Protein AF-A0A9W4T6C5-F1 (afdb_monomer_lite)

Foldseek 3Di:
DVVVCVVVDLDDPVQVVVVVVVVDDPVRSSVVSDDAADQVVQPPDPVSVVDPDDDDQVSRADPVPGRDDPVNVVVNRVD

Organism: NCBI:txid1117311

Radius of gyration: 15.52 Å; chains: 1; bounding box: 36×26×36 Å

Sequence (79 aa):
LASLTKNLGDNHPITTKYFKKQGYSSEQISLAYHKGIFPHEFIDSHNRFKETELPLINEFHSVLRGKISQEDYNHAQNV

Secondary structure (DSSP, 8-state):
-HHHHHTT-S--HHHHHHHHHTT--HHHHHHHH------TTT--STTGGG-SSPPPTTT-EETTTEEPPHHHHHHHHT-

pLDDT: mean 84.41, std 12.59, range [46.5, 96.81]

Structure (mmCIF, N/CA/C/O backbone):
data_AF-A0A9W4T6C5-F1
#
_entry.id   AF-A0A9W4T6C5-F1
#
loop_
_atom_site.group_PDB
_atom_site.id
_atom_site.type_symbol
_atom_site.label_atom_id
_atom_site.label_alt_id
_atom_site.label_comp_id
_atom_site.label_asym_id
_atom_site.label_entity_id
_atom_site.label_seq_id
_atom_site.pdbx_PDB_ins_code
_atom_site.Cartn_x
_atom_site.Cartn_y
_atom_site.Cartn_z
_atom_site.occupancy
_atom_site.B_iso_or_equiv
_atom_site.auth_seq_id
_atom_site.auth_comp_id
_atom_site.auth_asym_id
_atom_site.auth_atom_id
_atom_site.pdbx_PDB_model_num
ATOM 1 N N . LEU A 1 1 ? 7.589 16.286 0.960 1.00 46.50 1 LEU A N 1
ATOM 2 C CA . LEU A 1 1 ? 6.186 15.927 0.636 1.00 46.50 1 LEU A CA 1
ATOM 3 C C . LEU A 1 1 ? 5.487 15.064 1.695 1.00 46.50 1 LEU A C 1
ATOM 5 O O . LEU A 1 1 ? 4.301 15.288 1.892 1.00 46.50 1 LEU A O 1
ATOM 9 N N . ALA A 1 2 ? 6.190 14.226 2.478 1.00 48.00 2 ALA A N 1
ATOM 10 C CA . ALA A 1 2 ? 5.636 13.584 3.692 1.00 48.00 2 ALA A CA 1
ATOM 11 C C . ALA A 1 2 ? 4.934 14.562 4.674 1.00 48.00 2 ALA A C 1
ATOM 13 O O . ALA A 1 2 ? 4.043 14.178 5.426 1.00 48.00 2 ALA A O 1
ATOM 14 N N . SER A 1 3 ? 5.298 15.851 4.618 1.00 48.78 3 SER A N 1
ATOM 15 C CA . SER A 1 3 ? 4.682 16.949 5.376 1.00 48.78 3 SER A CA 1
ATOM 16 C C . SER A 1 3 ? 3.200 17.202 5.035 1.00 48.78 3 SER A C 1
ATOM 18 O O . SER A 1 3 ? 2.429 17.540 5.927 1.00 48.78 3 SER A O 1
ATOM 20 N N . LEU A 1 4 ? 2.759 16.994 3.784 1.00 49.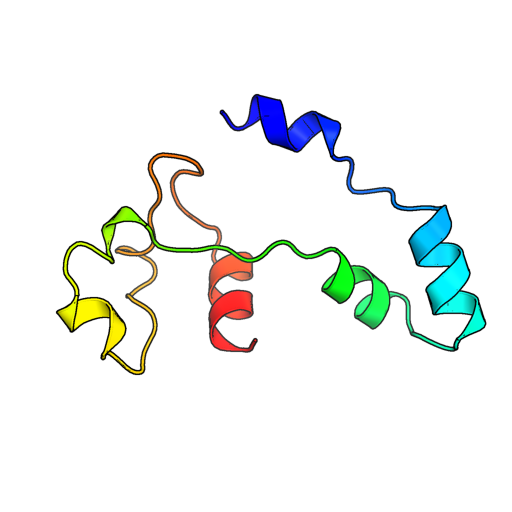53 4 LEU A N 1
ATOM 21 C CA . LEU A 1 4 ? 1.379 17.319 3.379 1.00 49.53 4 LEU A CA 1
ATOM 22 C C . LEU A 1 4 ? 0.357 16.307 3.913 1.00 49.53 4 LEU A C 1
ATOM 24 O O . LEU A 1 4 ? -0.741 16.684 4.314 1.00 49.53 4 LEU A O 1
ATOM 28 N N . THR A 1 5 ? 0.727 15.027 3.988 1.00 53.88 5 THR A N 1
ATOM 29 C CA . THR A 1 5 ? -0.135 13.975 4.545 1.00 53.88 5 THR A CA 1
ATOM 30 C C . THR A 1 5 ? -0.187 13.966 6.067 1.00 53.88 5 THR A C 1
ATOM 32 O O . THR A 1 5 ? -1.118 13.393 6.625 1.00 53.88 5 THR A O 1
ATOM 35 N N . LYS A 1 6 ? 0.758 14.628 6.743 1.00 58.53 6 LYS A N 1
ATOM 36 C CA . LYS A 1 6 ? 0.794 14.720 8.209 1.00 58.53 6 LYS A CA 1
ATOM 37 C C . LYS A 1 6 ? -0.437 15.434 8.784 1.00 58.53 6 LYS A C 1
ATOM 39 O O . LYS A 1 6 ? -0.878 15.101 9.877 1.00 58.53 6 LYS A O 1
ATOM 44 N N . ASN A 1 7 ? -1.023 16.363 8.026 1.00 55.19 7 ASN A N 1
ATOM 45 C CA . ASN A 1 7 ? -2.220 17.105 8.434 1.00 55.19 7 ASN A CA 1
ATOM 46 C C . ASN A 1 7 ? -3.527 16.324 8.240 1.00 55.19 7 ASN A C 1
ATOM 48 O O . ASN A 1 7 ? -4.567 16.768 8.714 1.00 55.19 7 ASN A O 1
ATOM 52 N N . LEU A 1 8 ? -3.492 15.182 7.542 1.00 60.69 8 LEU A N 1
ATOM 53 C CA . LEU A 1 8 ? -4.692 14.381 7.299 1.00 60.69 8 LEU A CA 1
ATOM 54 C C . LEU A 1 8 ? -5.117 13.547 8.511 1.00 60.69 8 LEU A C 1
ATOM 56 O O . LEU A 1 8 ? -6.263 13.127 8.491 1.00 60.69 8 LEU A O 1
ATOM 60 N N . GLY A 1 9 ? -4.243 13.380 9.519 1.00 64.50 9 GLY A N 1
ATOM 61 C CA . GLY A 1 9 ? -4.504 12.779 10.833 1.00 64.50 9 GLY A CA 1
ATOM 62 C C . GLY A 1 9 ? -5.145 11.387 10.811 1.00 64.50 9 GLY A C 1
ATOM 63 O O . GLY A 1 9 ? -6.221 11.200 10.272 1.00 64.50 9 GLY A O 1
ATOM 64 N N . ASP A 1 10 ? -4.578 10.412 11.516 1.00 70.06 10 ASP A N 1
ATOM 65 C CA . ASP A 1 10 ? -5.164 9.055 11.549 1.00 70.06 10 ASP A CA 1
ATOM 66 C C . ASP A 1 10 ? -6.426 8.960 12.436 1.00 70.06 10 ASP A C 1
ATOM 68 O O . ASP A 1 10 ? -7.009 7.894 12.636 1.00 70.06 10 ASP A O 1
ATOM 72 N N . ASN A 1 11 ? -6.869 10.093 12.988 1.00 74.31 11 ASN A N 1
ATOM 73 C CA . ASN A 1 11 ? -8.040 10.189 13.842 1.00 74.31 11 ASN A CA 1
ATOM 74 C C . ASN A 1 11 ? -9.238 10.750 13.064 1.00 74.31 11 ASN A C 1
ATOM 76 O O . ASN A 1 11 ? -9.365 11.960 12.871 1.00 74.31 11 ASN A O 1
ATOM 80 N N . HIS A 1 12 ? -10.158 9.865 12.681 1.00 85.31 12 HIS A N 1
ATOM 81 C CA . HIS A 1 12 ? -11.406 10.210 11.996 1.00 85.31 12 HIS A CA 1
ATOM 82 C C . HIS A 1 12 ? -12.623 9.975 12.915 1.00 85.31 12 HIS A C 1
ATOM 84 O O . HIS A 1 12 ? -13.348 8.991 12.754 1.00 85.31 12 HIS A O 1
ATOM 90 N N . PRO A 1 13 ? -12.889 10.847 13.908 1.00 88.56 13 PRO A N 1
ATOM 91 C CA . PRO A 1 13 ? -13.878 10.577 14.956 1.00 88.56 13 PRO A CA 1
ATOM 92 C C . PRO A 1 13 ? -15.314 10.477 14.426 1.00 88.56 13 PRO A C 1
ATOM 94 O O . PRO A 1 13 ? -16.095 9.653 14.906 1.00 88.56 13 PRO A O 1
ATOM 97 N N . ILE A 1 14 ? -15.664 11.287 13.421 1.00 91.00 14 ILE A N 1
ATOM 98 C CA . ILE A 1 14 ? -16.993 11.274 12.792 1.00 91.00 14 ILE A CA 1
ATOM 99 C C . ILE A 1 14 ? -17.207 9.945 12.061 1.00 91.00 14 ILE A C 1
ATOM 101 O O . ILE A 1 14 ? -18.183 9.241 12.327 1.00 91.00 14 ILE A O 1
ATOM 105 N N . THR A 1 15 ? -16.260 9.578 11.200 1.00 88.69 15 THR A N 1
ATOM 106 C CA . THR A 1 15 ? -16.299 8.353 10.398 1.00 88.69 15 THR A CA 1
ATOM 107 C C . THR A 1 15 ? -16.280 7.104 11.283 1.00 88.69 15 THR A C 1
ATOM 109 O O . THR A 1 15 ? -17.101 6.206 11.106 1.00 88.69 15 THR A O 1
ATOM 112 N N . THR A 1 16 ? -15.459 7.094 12.340 1.00 92.12 16 THR A N 1
ATOM 113 C CA . THR A 1 16 ? -15.372 5.973 13.288 1.00 92.12 16 THR A CA 1
ATOM 114 C C . THR A 1 16 ? -16.685 5.798 14.037 1.00 92.12 16 THR A C 1
ATOM 116 O O . THR A 1 16 ? -17.176 4.681 14.183 1.00 92.12 16 THR A O 1
ATOM 119 N N . LYS A 1 17 ? -17.295 6.897 14.500 1.00 94.56 17 LYS A N 1
ATOM 120 C CA . LYS A 1 17 ? -18.598 6.852 15.174 1.00 94.56 17 LYS A CA 1
ATOM 121 C C . LYS A 1 17 ? -19.695 6.340 14.242 1.00 94.56 17 LYS A C 1
ATOM 123 O O . LYS A 1 17 ? -20.556 5.587 14.693 1.00 94.56 17 LYS A O 1
ATOM 128 N N . TYR A 1 18 ? -19.679 6.751 12.975 1.00 94.62 18 TYR A N 1
ATOM 129 C CA . TYR A 1 18 ? -20.636 6.288 11.975 1.00 94.62 18 TYR A CA 1
ATOM 130 C C . TYR A 1 18 ? -20.521 4.775 11.753 1.00 94.62 18 TYR A C 1
ATOM 132 O O . TYR A 1 18 ? -21.503 4.066 11.956 1.00 94.62 18 TYR A O 1
ATOM 140 N N . PHE A 1 19 ? -19.327 4.259 11.451 1.00 94.50 19 PHE A N 1
ATOM 141 C CA . PHE A 1 19 ? -19.140 2.829 11.189 1.00 94.50 19 PHE A CA 1
ATOM 142 C C . PHE A 1 19 ? -19.378 1.948 12.420 1.00 94.50 19 PHE A C 1
ATOM 144 O O . PHE A 1 19 ? -20.012 0.901 12.301 1.00 94.50 19 PHE A O 1
ATOM 151 N N . LYS A 1 20 ? -18.995 2.393 13.626 1.00 95.31 20 LYS A N 1
ATOM 152 C CA . LYS A 1 20 ? -19.338 1.668 14.864 1.00 95.31 20 LYS A CA 1
ATOM 153 C C . LYS A 1 20 ? -20.850 1.521 15.049 1.00 95.31 20 LYS A C 1
ATOM 155 O O . LYS A 1 20 ? -21.313 0.456 15.439 1.00 95.31 20 LYS A O 1
ATOM 160 N N . LYS A 1 21 ? -21.636 2.563 14.742 1.00 96.81 21 LYS A N 1
ATOM 161 C CA . LYS A 1 21 ? -23.110 2.490 14.788 1.00 96.81 21 LYS A CA 1
ATOM 162 C C . LYS A 1 21 ? -23.693 1.505 13.774 1.00 96.81 21 LYS A C 1
ATOM 164 O O . LYS A 1 21 ? -24.779 0.994 14.007 1.00 96.81 21 LYS A O 1
ATOM 169 N N . GLN A 1 22 ? -22.993 1.269 12.668 1.00 96.12 22 GLN A N 1
ATOM 170 C CA . GLN A 1 22 ? -23.380 0.304 11.638 1.00 96.12 22 GLN A CA 1
ATOM 171 C C . GLN A 1 22 ? -22.901 -1.128 11.955 1.00 96.12 22 GLN A C 1
ATOM 173 O O . GLN A 1 22 ? -23.130 -2.029 11.159 1.00 96.12 22 GLN A O 1
ATOM 178 N N . GLY A 1 23 ? -22.247 -1.353 13.104 1.00 96.56 23 GLY A N 1
ATOM 179 C CA . GLY A 1 23 ? -21.814 -2.681 13.550 1.00 96.56 23 GLY A CA 1
ATOM 180 C C . GLY A 1 23 ? -20.445 -3.133 13.035 1.00 96.56 23 GLY A C 1
ATOM 181 O O . GLY A 1 23 ? -20.091 -4.292 13.227 1.00 96.56 23 GLY A O 1
ATOM 182 N N . TYR A 1 24 ? -19.660 -2.247 12.415 1.00 96.56 24 TYR A N 1
ATOM 183 C CA . TYR A 1 24 ? -18.313 -2.589 11.950 1.00 96.56 24 TYR A CA 1
ATOM 184 C C . TYR A 1 24 ? -17.336 -2.751 13.118 1.00 96.56 24 TYR A C 1
ATOM 186 O O . TYR A 1 24 ? -17.367 -1.985 14.090 1.00 96.56 24 TYR A O 1
ATOM 194 N N . SER A 1 25 ? -16.427 -3.720 12.992 1.00 95.00 25 SER A N 1
ATOM 195 C CA . SER A 1 25 ? -15.336 -3.919 13.944 1.00 95.00 25 SER A CA 1
ATOM 196 C C . SER A 1 25 ? -14.297 -2.799 13.842 1.00 95.00 25 SER A C 1
ATOM 198 O O . SER A 1 25 ? -14.176 -2.111 12.826 1.00 95.00 25 SER A O 1
ATOM 200 N N . SER A 1 26 ? -13.499 -2.620 14.896 1.00 90.25 26 SER A N 1
ATOM 201 C CA . SER A 1 26 ? -12.390 -1.658 14.878 1.00 90.25 26 SER A CA 1
ATOM 202 C C . SER A 1 26 ? -11.382 -1.951 13.760 1.00 90.25 26 SER A C 1
ATOM 204 O O . SER A 1 26 ? -10.834 -1.016 13.187 1.00 90.25 26 SER A O 1
ATOM 206 N N . GLU A 1 27 ? -11.169 -3.224 13.421 1.00 89.62 27 GLU A N 1
ATOM 207 C CA . GLU A 1 27 ? -10.265 -3.652 12.345 1.00 89.62 27 GLU A CA 1
ATOM 208 C C . GLU A 1 27 ? -10.806 -3.245 10.972 1.00 89.62 27 GLU A C 1
ATOM 210 O O . GLU A 1 27 ? -10.085 -2.633 10.189 1.00 89.62 27 GLU A O 1
ATOM 215 N N . GLN A 1 28 ? -12.095 -3.484 10.704 1.00 90.38 28 GLN A N 1
ATOM 216 C CA . GLN A 1 28 ? -12.743 -3.055 9.459 1.00 90.38 28 GLN A CA 1
ATOM 217 C C . GLN A 1 28 ? -12.702 -1.531 9.293 1.00 90.38 28 GLN A C 1
ATOM 219 O O . GLN A 1 28 ? -12.461 -1.017 8.204 1.00 90.38 28 GLN A O 1
ATOM 224 N N . ILE A 1 29 ? -12.901 -0.801 10.391 1.00 91.25 29 ILE A N 1
ATOM 225 C CA . ILE A 1 29 ? -12.807 0.661 10.402 1.00 91.25 29 ILE A CA 1
ATOM 226 C C . ILE A 1 29 ? -11.366 1.109 10.141 1.00 91.25 29 ILE A C 1
ATOM 228 O O . ILE A 1 29 ? -11.150 2.050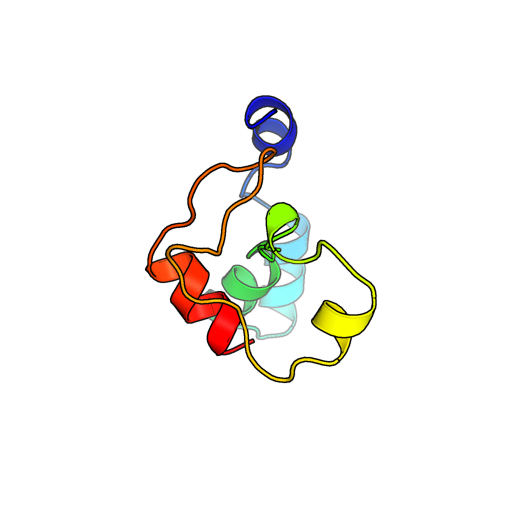 9.384 1.00 91.25 29 ILE A O 1
ATOM 232 N N . SER A 1 30 ? -10.380 0.428 10.731 1.00 86.25 30 SER A N 1
ATOM 233 C CA . SER A 1 30 ? -8.962 0.710 10.496 1.00 86.25 30 SER A CA 1
ATOM 234 C C . SER A 1 30 ? -8.570 0.495 9.034 1.00 86.25 30 SER A C 1
ATOM 236 O O . SER A 1 30 ? -7.821 1.301 8.487 1.00 86.25 30 SER A O 1
ATOM 238 N N . LEU A 1 31 ? -9.096 -0.549 8.384 1.00 86.06 31 LEU A N 1
ATOM 239 C CA . LEU A 1 31 ? -8.877 -0.799 6.957 1.00 86.06 31 LEU A CA 1
ATOM 240 C C . LEU A 1 31 ? -9.434 0.333 6.087 1.00 86.06 31 LEU A C 1
ATOM 242 O O . LEU A 1 31 ? -8.766 0.762 5.154 1.00 86.06 31 LEU A O 1
ATOM 246 N N . ALA A 1 32 ? -10.600 0.889 6.430 1.00 84.19 32 ALA A N 1
ATOM 247 C CA . ALA A 1 32 ? -11.187 2.011 5.693 1.00 84.19 32 ALA A CA 1
ATOM 248 C C . ALA A 1 32 ? -10.330 3.294 5.732 1.00 84.19 32 ALA A C 1
ATOM 250 O O . ALA A 1 32 ? -10.482 4.165 4.874 1.00 84.19 32 ALA A O 1
ATOM 251 N N . TYR A 1 33 ? -9.438 3.425 6.716 1.00 81.62 33 TYR A N 1
ATOM 252 C CA . TYR A 1 33 ? -8.491 4.541 6.817 1.00 81.62 33 TYR A CA 1
ATOM 253 C C . TYR A 1 33 ? -7.124 4.236 6.221 1.00 81.62 33 TYR A C 1
ATOM 255 O O . TYR A 1 33 ? -6.316 5.152 6.041 1.00 81.62 33 TYR A O 1
ATOM 263 N N . HIS A 1 34 ? -6.848 2.969 5.919 1.00 80.56 34 HIS A N 1
ATOM 264 C CA . HIS A 1 34 ? -5.565 2.573 5.384 1.00 80.56 34 HIS A CA 1
ATOM 265 C C . HIS A 1 34 ? -5.438 3.084 3.945 1.00 80.56 34 HIS A C 1
ATOM 267 O O . HIS A 1 34 ? -6.212 2.743 3.052 1.00 80.56 34 HIS A O 1
ATOM 273 N N . LYS A 1 35 ? -4.485 3.992 3.726 1.00 77.88 35 LYS A N 1
ATOM 274 C CA . LYS A 1 35 ? -4.283 4.615 2.416 1.00 77.88 35 LYS A CA 1
ATOM 275 C C . LYS A 1 35 ? -3.565 3.636 1.503 1.00 77.88 35 LYS A C 1
ATOM 277 O O . LYS A 1 35 ? -2.490 3.166 1.861 1.00 77.88 35 LYS A O 1
ATOM 282 N N . GLY A 1 36 ? -4.082 3.457 0.291 1.00 78.00 36 GLY A N 1
ATOM 283 C CA . GLY A 1 36 ? -3.379 2.712 -0.749 1.00 78.00 36 GLY A CA 1
ATOM 284 C C . GLY A 1 36 ? -1.968 3.255 -1.014 1.00 78.00 36 GLY A C 1
ATOM 285 O O . GLY A 1 36 ? -1.676 4.448 -0.832 1.00 78.00 36 GLY A O 1
ATOM 286 N N . ILE A 1 37 ? -1.091 2.356 -1.448 1.00 81.69 37 ILE A N 1
ATOM 287 C CA . ILE A 1 37 ? 0.247 2.652 -1.962 1.00 81.69 37 ILE A CA 1
ATOM 288 C C . ILE A 1 37 ? 0.281 2.331 -3.457 1.00 81.69 37 ILE A C 1
ATOM 290 O O . ILE A 1 37 ? -0.374 1.393 -3.903 1.00 81.69 37 ILE A O 1
ATOM 294 N N . PHE A 1 38 ? 1.015 3.122 -4.240 1.00 86.75 38 PHE A N 1
ATOM 295 C CA . PHE A 1 38 ? 1.073 2.964 -5.694 1.00 86.75 38 PHE A CA 1
ATOM 296 C C . PHE A 1 38 ? 2.517 3.119 -6.201 1.00 86.75 38 PHE A C 1
ATOM 298 O O . PHE A 1 38 ? 3.179 4.094 -5.819 1.00 86.75 38 PHE A O 1
ATOM 305 N N . PRO A 1 39 ? 3.028 2.190 -7.035 1.00 89.19 39 PRO A N 1
ATOM 306 C CA . PRO A 1 39 ? 4.419 2.183 -7.476 1.00 89.19 39 PRO A CA 1
ATOM 307 C C . PRO A 1 39 ? 4.596 3.076 -8.710 1.00 89.19 39 PRO A C 1
ATOM 309 O O . PRO A 1 39 ? 4.792 2.590 -9.819 1.00 89.19 39 PRO A O 1
ATOM 312 N N . HIS A 1 40 ? 4.494 4.394 -8.525 1.00 89.81 40 HIS A N 1
ATOM 313 C CA . HIS A 1 40 ? 4.515 5.370 -9.626 1.00 89.81 40 HIS A CA 1
ATOM 314 C C . HIS A 1 40 ? 5.675 5.165 -10.606 1.00 89.81 40 HIS A C 1
ATOM 316 O O . HIS A 1 40 ? 5.465 5.208 -11.814 1.00 89.81 40 HIS A O 1
ATOM 322 N N . GLU A 1 41 ? 6.861 4.859 -10.087 1.00 90.56 41 GLU A N 1
ATOM 323 C CA . GLU A 1 41 ? 8.081 4.815 -10.894 1.00 90.56 41 GLU A CA 1
ATOM 324 C C . GLU A 1 41 ? 8.227 3.496 -11.660 1.00 90.56 41 GLU A C 1
ATOM 326 O O . GLU A 1 41 ? 8.943 3.439 -12.653 1.00 90.56 41 GLU A O 1
ATOM 331 N N . PHE A 1 42 ? 7.516 2.450 -11.235 1.00 91.75 42 PHE A N 1
ATOM 332 C CA . PHE A 1 42 ? 7.400 1.202 -11.989 1.00 91.75 42 PHE A CA 1
ATOM 333 C C . PHE A 1 42 ? 6.439 1.343 -13.178 1.00 91.75 42 PHE A C 1
ATOM 335 O O . PHE A 1 42 ? 6.576 0.655 -14.186 1.00 91.75 42 PHE A O 1
ATOM 342 N N . ILE A 1 43 ? 5.459 2.244 -13.079 1.00 91.38 43 ILE A N 1
ATOM 343 C CA . ILE A 1 43 ? 4.442 2.473 -14.107 1.00 91.38 43 ILE A CA 1
ATOM 344 C C . ILE A 1 43 ? 4.972 3.468 -15.151 1.00 91.38 43 ILE A C 1
ATOM 346 O O . ILE A 1 43 ? 4.469 4.575 -15.334 1.00 91.38 43 ILE A O 1
ATOM 350 N N . ASP A 1 44 ? 6.028 3.052 -15.843 1.00 92.81 44 ASP A N 1
ATOM 351 C CA . ASP A 1 44 ? 6.771 3.868 -16.809 1.00 92.81 44 ASP A CA 1
ATOM 352 C C . ASP A 1 44 ? 6.152 3.899 -18.217 1.00 92.81 44 ASP A C 1
ATOM 354 O O . ASP A 1 44 ? 6.536 4.694 -19.077 1.00 92.81 44 ASP A O 1
ATOM 358 N N . SER A 1 45 ? 5.187 3.020 -18.477 1.00 94.44 45 SER A N 1
ATOM 359 C CA . SER A 1 45 ? 4.603 2.831 -19.795 1.00 94.44 45 SER A CA 1
ATOM 360 C C . SER A 1 45 ? 3.193 2.269 -19.702 1.00 94.44 45 SER A C 1
ATOM 362 O O . SER A 1 45 ? 2.805 1.603 -18.741 1.00 94.44 45 SER A O 1
ATOM 364 N N . HIS A 1 46 ? 2.408 2.479 -20.761 1.00 93.88 46 HIS A N 1
ATOM 365 C CA . HIS A 1 46 ? 1.039 1.970 -20.812 1.00 93.88 46 HIS A CA 1
ATOM 366 C C . HIS A 1 46 ? 0.970 0.434 -20.737 1.00 93.88 46 HIS A C 1
ATOM 368 O O . HIS A 1 46 ? -0.021 -0.130 -20.285 1.00 93.88 46 HIS A O 1
ATOM 374 N N . ASN A 1 47 ? 2.031 -0.256 -21.166 1.00 95.62 47 ASN A N 1
ATOM 375 C CA . ASN A 1 47 ? 2.086 -1.711 -21.099 1.00 95.62 47 ASN A CA 1
ATOM 376 C C . ASN A 1 47 ? 2.200 -2.234 -19.663 1.00 95.62 47 ASN A C 1
ATOM 378 O O . ASN A 1 47 ? 1.694 -3.322 -19.416 1.00 95.62 47 ASN A O 1
ATOM 382 N N . ARG A 1 48 ? 2.788 -1.478 -18.723 1.00 94.06 48 ARG A N 1
ATOM 383 C CA . ARG A 1 48 ? 2.875 -1.894 -17.311 1.00 94.06 48 ARG A CA 1
ATOM 384 C C . ARG A 1 48 ? 1.496 -2.021 -16.659 1.00 94.06 48 ARG A C 1
ATOM 386 O O . ARG A 1 48 ? 1.258 -2.912 -15.860 1.00 94.06 48 ARG A O 1
ATOM 393 N N . PHE A 1 49 ? 0.525 -1.216 -17.094 1.00 92.44 49 PHE A N 1
ATOM 394 C CA . PHE A 1 49 ? -0.869 -1.348 -16.647 1.00 92.44 49 PHE A CA 1
ATOM 395 C C . PHE A 1 49 ? -1.563 -2.634 -17.118 1.00 92.44 49 PHE A C 1
ATOM 397 O O . PHE A 1 49 ? -2.663 -2.927 -16.657 1.00 92.44 49 PHE A O 1
ATOM 404 N N . LYS A 1 50 ? -0.974 -3.373 -18.067 1.00 94.88 50 LYS A N 1
ATOM 405 C CA . LYS A 1 50 ? -1.506 -4.662 -18.529 1.00 94.88 50 LYS A CA 1
ATOM 406 C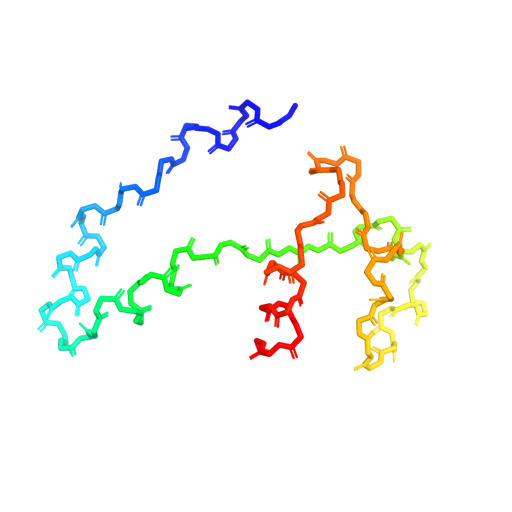 C . LYS A 1 50 ? -0.979 -5.839 -17.708 1.00 94.88 50 LYS A C 1
ATOM 408 O O . LYS A 1 50 ? -1.452 -6.953 -17.909 1.00 94.88 50 LYS A O 1
ATOM 413 N N . GLU A 1 51 ? 0.012 -5.619 -16.846 1.00 94.00 51 GLU A N 1
ATOM 414 C CA . GLU A 1 51 ? 0.488 -6.648 -15.926 1.00 94.00 51 GLU A CA 1
ATOM 415 C C . GLU A 1 51 ? -0.580 -6.962 -14.879 1.00 94.00 51 GLU A C 1
ATOM 417 O O . GLU A 1 51 ? -1.339 -6.093 -14.455 1.00 94.00 51 GLU A O 1
ATOM 422 N N . THR A 1 52 ? -0.645 -8.229 -14.479 1.00 92.31 52 THR A N 1
ATOM 423 C CA . THR A 1 52 ? -1.637 -8.741 -13.522 1.00 92.31 52 THR A CA 1
ATOM 424 C C . THR A 1 52 ? -1.085 -8.875 -12.110 1.00 92.31 52 THR A C 1
ATOM 426 O O . THR A 1 52 ? -1.807 -9.282 -11.206 1.00 92.31 52 THR A O 1
ATOM 429 N N . GLU A 1 53 ? 0.196 -8.571 -11.927 1.00 91.06 53 GLU A N 1
ATOM 430 C CA . GLU A 1 53 ? 0.913 -8.717 -10.668 1.00 91.06 53 GLU A CA 1
ATOM 431 C C . GLU A 1 53 ? 1.545 -7.384 -10.277 1.00 91.06 53 GLU A C 1
ATOM 433 O O . GLU A 1 53 ? 1.912 -6.570 -11.128 1.00 91.06 53 GLU A O 1
ATOM 438 N N . LEU A 1 54 ? 1.660 -7.157 -8.970 1.00 91.56 54 LEU A N 1
ATOM 439 C CA . LEU A 1 54 ? 2.405 -6.018 -8.456 1.00 91.56 54 LEU A CA 1
ATOM 440 C C . LEU A 1 54 ? 3.904 -6.204 -8.720 1.00 91.56 54 LEU A C 1
ATOM 442 O O . LEU A 1 54 ? 4.393 -7.335 -8.694 1.00 91.56 54 LEU A O 1
ATOM 446 N N . PRO A 1 55 ? 4.659 -5.105 -8.887 1.00 92.88 55 PRO A N 1
ATOM 447 C CA . PRO A 1 55 ? 6.108 -5.189 -8.936 1.00 92.88 55 PRO A CA 1
ATOM 448 C C . PRO A 1 55 ? 6.667 -5.814 -7.663 1.00 92.88 55 PRO A C 1
ATOM 450 O O . PRO A 1 55 ? 6.047 -5.779 -6.591 1.00 92.88 55 PRO A O 1
ATOM 453 N N . LEU A 1 56 ? 7.886 -6.334 -7.763 1.00 92.88 56 LEU A N 1
ATOM 454 C CA . LEU A 1 56 ? 8.640 -6.776 -6.599 1.00 92.88 56 LEU A CA 1
ATOM 455 C C . LEU A 1 56 ? 8.820 -5.611 -5.611 1.00 92.88 56 LEU A C 1
ATOM 457 O O . LEU A 1 56 ? 8.923 -4.448 -6.003 1.00 92.88 56 LEU A O 1
ATOM 461 N N . ILE A 1 57 ? 8.896 -5.906 -4.310 1.00 91.69 57 ILE A N 1
ATOM 462 C CA . ILE A 1 57 ? 8.993 -4.868 -3.265 1.00 91.69 57 ILE A CA 1
ATOM 463 C C . ILE A 1 57 ? 10.200 -3.929 -3.448 1.00 91.69 57 ILE A C 1
ATOM 465 O O . ILE A 1 57 ? 10.138 -2.755 -3.094 1.00 91.69 57 ILE A O 1
ATOM 469 N N . ASN A 1 58 ? 11.300 -4.423 -4.023 1.00 89.75 58 ASN A N 1
ATOM 470 C CA . ASN A 1 58 ? 12.494 -3.627 -4.324 1.00 89.75 58 ASN A CA 1
ATOM 471 C C . ASN A 1 58 ? 12.279 -2.630 -5.477 1.00 89.75 58 ASN A C 1
ATOM 473 O O . ASN A 1 58 ? 12.949 -1.599 -5.511 1.00 89.75 58 ASN A O 1
ATOM 477 N N . GLU A 1 59 ? 11.352 -2.923 -6.385 1.00 89.25 59 GLU A N 1
ATOM 478 C CA . GLU A 1 59 ? 10.923 -2.056 -7.484 1.00 89.25 59 GLU A CA 1
ATOM 479 C C . GLU A 1 59 ? 9.728 -1.183 -7.082 1.00 89.25 59 GLU A C 1
ATOM 481 O O . GLU A 1 59 ? 9.462 -0.161 -7.715 1.00 89.25 59 GLU A O 1
ATOM 486 N N . PHE A 1 60 ? 9.050 -1.521 -5.983 1.00 89.25 60 PHE A N 1
ATOM 487 C CA . PHE A 1 60 ? 7.963 -0.736 -5.417 1.00 89.25 60 PHE A CA 1
ATOM 488 C C . PHE A 1 60 ? 8.503 0.515 -4.707 1.00 89.25 60 PHE A C 1
ATOM 490 O O . PHE A 1 60 ? 8.681 0.570 -3.487 1.00 89.25 60 PHE A O 1
ATOM 497 N N . HIS A 1 61 ? 8.750 1.559 -5.493 1.00 81.75 61 HIS A N 1
ATOM 498 C CA . HIS A 1 61 ? 9.179 2.858 -4.999 1.00 81.75 61 HIS A CA 1
ATOM 499 C C . HIS A 1 61 ? 8.344 3.985 -5.600 1.00 81.75 61 HIS A C 1
ATOM 501 O O . HIS A 1 61 ? 7.836 3.900 -6.719 1.00 81.75 61 HIS A O 1
ATOM 507 N N . SER A 1 62 ? 8.199 5.057 -4.825 1.00 79.00 62 SER A N 1
ATOM 508 C CA . SER A 1 62 ? 7.680 6.321 -5.329 1.00 79.00 62 SER A CA 1
ATOM 509 C C . SER A 1 62 ? 8.557 7.470 -4.857 1.00 79.00 62 SER A C 1
ATOM 511 O O . SER A 1 62 ? 8.878 7.551 -3.677 1.00 79.00 62 SER A O 1
ATOM 513 N N . VAL A 1 63 ? 8.874 8.426 -5.721 1.00 78.44 63 VAL A N 1
ATOM 514 C CA . VAL A 1 63 ? 9.545 9.687 -5.373 1.00 78.44 63 VAL A CA 1
ATOM 515 C C . VAL A 1 63 ? 8.773 10.443 -4.283 1.00 78.44 63 VAL A C 1
ATOM 517 O O . VAL A 1 63 ? 9.364 11.149 -3.466 1.00 78.44 63 VAL A O 1
ATOM 520 N N . LEU A 1 64 ? 7.449 10.269 -4.216 1.00 77.31 64 LEU A N 1
ATOM 521 C CA . LEU A 1 64 ? 6.588 10.963 -3.258 1.00 77.31 64 LEU A CA 1
ATOM 522 C C . LEU A 1 64 ? 6.663 10.379 -1.839 1.00 77.31 64 LEU A C 1
ATOM 524 O O . LEU A 1 64 ? 6.564 11.138 -0.868 1.00 77.31 64 LEU A O 1
ATOM 528 N N . ARG A 1 65 ? 6.811 9.052 -1.710 1.00 72.38 65 ARG A N 1
ATOM 529 C CA . ARG A 1 65 ? 6.758 8.316 -0.428 1.00 72.38 65 ARG A CA 1
ATOM 530 C C . ARG A 1 65 ? 8.054 7.589 -0.051 1.00 72.38 65 ARG A C 1
ATOM 532 O O . ARG A 1 65 ? 8.231 7.263 1.115 1.00 72.38 65 ARG A O 1
ATOM 539 N N . GLY A 1 66 ? 8.974 7.404 -0.989 1.00 79.19 66 GLY A N 1
ATOM 540 C CA . GLY A 1 66 ? 10.192 6.619 -0.833 1.00 79.19 66 GLY A CA 1
ATOM 541 C C . GLY A 1 66 ? 9.949 5.117 -0.989 1.00 79.19 66 GLY A C 1
ATOM 542 O O . GLY A 1 66 ? 9.113 4.686 -1.786 1.00 79.19 66 GLY A O 1
ATOM 543 N N . LYS A 1 67 ? 10.722 4.332 -0.232 1.00 81.44 67 LYS A N 1
ATOM 544 C CA . LYS A 1 67 ? 10.545 2.880 -0.105 1.00 81.44 67 LYS A CA 1
ATOM 545 C C . LYS A 1 67 ? 9.355 2.580 0.801 1.00 81.44 67 LYS A C 1
ATOM 547 O O . LYS A 1 67 ? 9.111 3.313 1.757 1.00 81.44 67 LYS A O 1
ATOM 552 N N . ILE A 1 68 ? 8.659 1.491 0.512 1.00 86.94 68 ILE A N 1
ATOM 553 C CA . ILE A 1 68 ? 7.539 1.013 1.325 1.00 86.94 68 ILE A CA 1
ATOM 554 C C . ILE A 1 68 ? 8.008 0.041 2.415 1.00 86.94 68 ILE A C 1
ATOM 556 O O . ILE A 1 68 ? 9.106 -0.516 2.329 1.00 86.94 68 ILE A O 1
ATOM 560 N N . SER A 1 69 ? 7.181 -0.150 3.444 1.00 89.00 69 SER A N 1
ATOM 561 C CA . SER A 1 69 ? 7.376 -1.202 4.445 1.00 89.00 69 SER A CA 1
ATOM 562 C C . SER A 1 69 ? 6.935 -2.565 3.900 1.00 89.00 69 SER A C 1
ATOM 564 O O . SER A 1 69 ? 6.197 -2.653 2.913 1.00 89.00 69 SER A O 1
ATOM 566 N N . GLN A 1 70 ? 7.371 -3.641 4.558 1.00 90.50 70 GLN A N 1
ATOM 567 C CA . GLN A 1 70 ? 6.911 -4.986 4.218 1.00 90.50 70 GLN A CA 1
ATOM 568 C C . GLN A 1 70 ? 5.419 -5.151 4.536 1.00 90.50 70 GLN A C 1
ATOM 570 O O . GLN A 1 70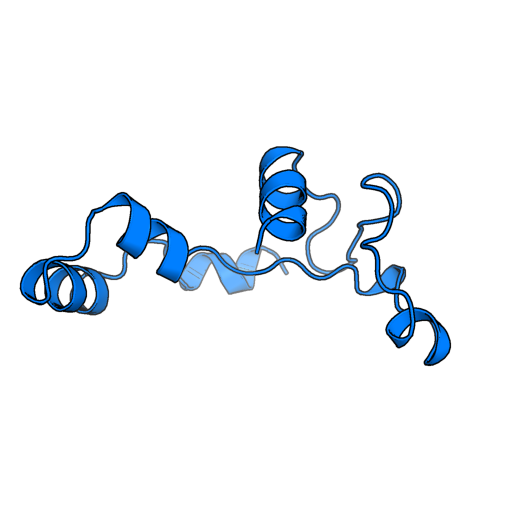 ? 4.707 -5.818 3.791 1.00 90.50 70 GLN A O 1
ATOM 575 N N . GLU A 1 71 ? 4.937 -4.523 5.610 1.00 89.25 71 GLU A N 1
ATOM 576 C CA . GLU A 1 71 ? 3.526 -4.538 5.992 1.00 89.25 71 GLU A CA 1
ATOM 577 C C . GLU A 1 71 ? 2.643 -3.876 4.928 1.00 89.25 71 GLU A C 1
ATOM 579 O O . GLU A 1 71 ? 1.644 -4.469 4.520 1.00 89.25 71 GLU A O 1
ATOM 584 N N . ASP A 1 72 ? 3.034 -2.699 4.426 1.00 87.88 72 ASP A N 1
ATOM 585 C CA . ASP A 1 72 ? 2.277 -1.990 3.389 1.00 87.88 72 ASP A CA 1
ATOM 586 C C . 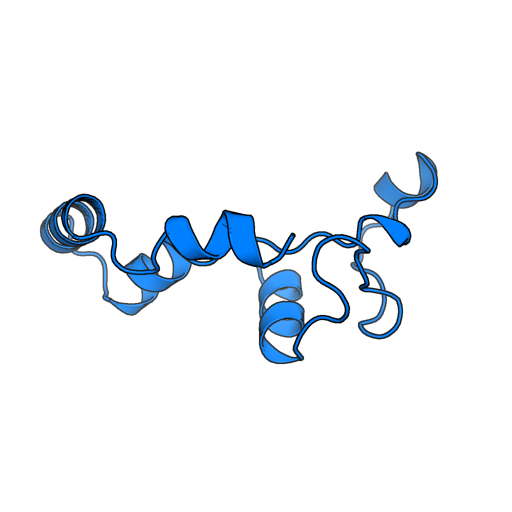ASP A 1 72 ? 2.286 -2.780 2.069 1.00 87.88 72 ASP A C 1
ATOM 588 O O . ASP A 1 72 ? 1.268 -2.852 1.379 1.00 87.88 72 ASP A O 1
ATOM 592 N N . TYR A 1 73 ? 3.414 -3.419 1.727 1.00 91.19 73 TYR A N 1
ATOM 593 C CA . TYR A 1 73 ? 3.507 -4.284 0.548 1.00 91.19 73 TYR A CA 1
ATOM 594 C C . TYR A 1 73 ? 2.596 -5.511 0.655 1.00 91.19 73 TYR A C 1
ATOM 596 O O . TYR A 1 73 ? 1.843 -5.809 -0.271 1.00 91.19 73 TYR A O 1
ATOM 604 N N . ASN A 1 74 ? 2.628 -6.200 1.800 1.00 91.19 74 ASN A N 1
ATOM 605 C CA . ASN A 1 74 ? 1.771 -7.354 2.061 1.00 91.19 74 ASN A CA 1
ATOM 606 C C . ASN A 1 74 ? 0.294 -6.959 2.019 1.00 91.19 74 ASN A C 1
ATOM 608 O O . ASN A 1 74 ? -0.528 -7.723 1.522 1.00 91.19 74 ASN A O 1
ATOM 612 N N . HIS A 1 75 ? -0.049 -5.772 2.524 1.00 89.19 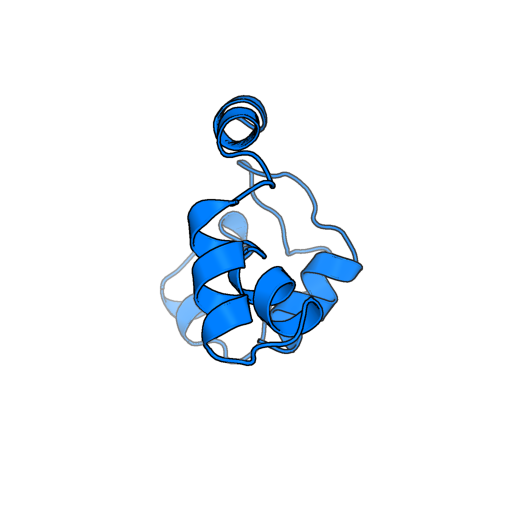75 HIS A N 1
ATOM 613 C CA . HIS A 1 75 ? -1.397 -5.247 2.388 1.00 89.19 75 HIS A CA 1
ATOM 614 C C . HIS A 1 75 ? -1.755 -5.058 0.911 1.00 89.19 75 HIS A C 1
ATOM 616 O O . HIS A 1 75 ? -2.739 -5.634 0.472 1.00 89.19 75 HIS A O 1
ATOM 622 N N . ALA A 1 76 ? -0.928 -4.360 0.125 1.00 88.56 76 ALA A N 1
ATOM 623 C CA . ALA A 1 76 ? -1.192 -4.107 -1.294 1.00 88.56 76 ALA A CA 1
ATOM 624 C C . ALA A 1 76 ? -1.404 -5.381 -2.134 1.00 88.56 76 ALA A C 1
ATOM 626 O O . ALA A 1 76 ? -2.171 -5.344 -3.090 1.00 88.56 76 ALA A O 1
ATOM 627 N N . GLN A 1 77 ? -0.773 -6.503 -1.774 1.00 88.88 77 GLN A N 1
ATOM 628 C CA . GLN A 1 77 ? -0.990 -7.790 -2.449 1.00 88.88 77 GLN A CA 1
ATOM 629 C C . GLN A 1 77 ? -2.354 -8.442 -2.163 1.00 88.88 77 GLN A C 1
ATOM 631 O O . GLN A 1 77 ? -2.775 -9.306 -2.925 1.00 88.88 77 GLN A O 1
ATOM 636 N N . ASN A 1 78 ? -3.018 -8.076 -1.064 1.00 85.94 78 ASN A N 1
ATOM 637 C CA . ASN A 1 78 ? -4.226 -8.743 -0.563 1.00 85.94 78 ASN A CA 1
ATOM 638 C C . ASN A 1 78 ? -5.485 -7.850 -0.600 1.00 85.94 78 ASN A C 1
ATOM 640 O O . ASN A 1 78 ? -6.491 -8.211 0.016 1.00 85.94 78 ASN A O 1
ATOM 644 N N . VAL A 1 79 ? -5.415 -6.680 -1.249 1.00 75.06 79 VAL A N 1
ATOM 645 C CA . VAL A 1 79 ? -6.535 -5.725 -1.403 1.00 75.06 79 VAL A CA 1
ATOM 646 C C . VAL A 1 79 ? -7.412 -6.087 -2.595 1.00 75.06 79 VAL A C 1
ATOM 648 O O . VAL A 1 79 ? -6.856 -6.487 -3.640 1.00 75.06 79 VAL A O 1
#